Protein AF-A0A2N1DQA1-F1 (afdb_monomer_lite)

Structure (mmCIF, N/CA/C/O backbone):
data_AF-A0A2N1DQA1-F1
#
_entry.id   AF-A0A2N1DQA1-F1
#
loop_
_atom_site.group_PDB
_atom_site.id
_atom_site.type_symbol
_atom_site.label_atom_id
_atom_site.label_alt_id
_atom_site.label_comp_id
_atom_site.label_asym_id
_atom_site.label_entity_id
_atom_site.label_seq_id
_atom_site.pdbx_PDB_ins_code
_atom_site.Cartn_x
_atom_site.Cartn_y
_atom_site.Cartn_z
_atom_site.occupancy
_atom_site.B_iso_or_equiv
_atom_site.auth_seq_id
_atom_site.auth_comp_id
_atom_site.auth_asym_id
_atom_site.auth_atom_id
_atom_site.pdbx_PDB_model_num
ATOM 1 N N . MET A 1 1 ? 71.945 -21.946 -85.517 1.00 44.41 1 MET A N 1
ATOM 2 C CA . MET A 1 1 ? 72.118 -20.583 -84.979 1.00 44.41 1 MET A CA 1
ATOM 3 C C . MET A 1 1 ? 70.745 -20.125 -84.512 1.00 44.41 1 MET A C 1
ATOM 5 O O . MET A 1 1 ? 69.951 -19.644 -85.305 1.00 44.41 1 MET A O 1
ATOM 9 N N . SER A 1 2 ? 70.396 -20.483 -83.278 1.00 51.94 2 SER A N 1
ATOM 10 C CA . SER A 1 2 ? 69.221 -19.959 -82.575 1.00 51.94 2 SER A CA 1
ATOM 11 C C . SER A 1 2 ? 69.533 -18.552 -82.042 1.00 51.94 2 SER A C 1
ATOM 13 O O . SER A 1 2 ? 70.675 -18.115 -82.161 1.00 51.94 2 SER A O 1
ATOM 15 N N . LEU A 1 3 ? 68.529 -17.917 -81.423 1.00 42.94 3 LEU A N 1
ATOM 16 C CA . LEU A 1 3 ? 68.478 -16.599 -80.762 1.00 42.94 3 LEU A CA 1
ATOM 17 C C . LEU A 1 3 ? 67.797 -15.532 -81.642 1.00 42.94 3 LEU A C 1
ATOM 19 O O . LEU A 1 3 ? 68.265 -15.218 -82.724 1.00 42.94 3 LEU A O 1
ATOM 23 N N . GLN A 1 4 ? 66.694 -14.901 -81.253 1.00 49.88 4 GLN A N 1
ATOM 24 C CA . GLN A 1 4 ? 65.901 -14.996 -80.033 1.00 49.88 4 GLN A CA 1
ATOM 25 C C . GLN A 1 4 ? 64.549 -14.356 -80.373 1.00 49.88 4 GLN A C 1
ATOM 27 O O . GLN A 1 4 ? 64.492 -13.241 -80.887 1.00 49.88 4 GLN A O 1
ATOM 32 N N . ASN A 1 5 ? 63.468 -15.091 -80.131 1.00 50.41 5 ASN A N 1
ATOM 33 C CA . ASN A 1 5 ? 62.103 -14.645 -80.354 1.00 50.41 5 ASN A CA 1
ATOM 34 C C . ASN A 1 5 ? 61.757 -13.485 -79.406 1.00 50.41 5 ASN A C 1
ATOM 36 O O . ASN A 1 5 ? 61.955 -13.582 -78.196 1.00 50.41 5 ASN A O 1
ATOM 40 N N . ASN A 1 6 ? 61.227 -12.425 -80.012 1.00 60.94 6 ASN A N 1
ATOM 41 C CA . ASN A 1 6 ? 60.316 -11.426 -79.472 1.00 60.94 6 ASN A CA 1
ATOM 42 C C . ASN A 1 6 ? 59.634 -11.853 -78.162 1.00 60.94 6 ASN A C 1
ATOM 44 O O . ASN A 1 6 ? 58.734 -12.687 -78.180 1.00 60.94 6 ASN A O 1
ATOM 48 N N . GLN A 1 7 ? 60.035 -11.262 -77.041 1.00 55.62 7 GLN A N 1
ATOM 49 C CA . GLN A 1 7 ? 59.250 -11.258 -75.809 1.00 55.62 7 GLN A CA 1
ATOM 50 C C . GLN A 1 7 ? 59.342 -9.848 -75.243 1.00 55.62 7 GLN A C 1
ATOM 52 O O . GLN A 1 7 ? 60.262 -9.508 -74.507 1.00 55.62 7 GLN A O 1
ATOM 57 N N . ASN A 1 8 ? 58.420 -8.999 -75.691 1.00 51.56 8 ASN A N 1
ATOM 58 C CA . ASN A 1 8 ? 58.209 -7.669 -75.152 1.00 51.56 8 ASN A CA 1
ATOM 59 C C . ASN A 1 8 ? 57.760 -7.827 -73.682 1.00 51.56 8 ASN A C 1
ATOM 61 O O . ASN A 1 8 ? 56.632 -8.268 -73.449 1.00 51.56 8 ASN A O 1
ATOM 65 N N . PRO A 1 9 ? 58.604 -7.514 -72.681 1.00 55.91 9 PRO A N 1
ATOM 66 C CA . PRO A 1 9 ? 58.314 -7.812 -71.274 1.00 55.91 9 PRO A CA 1
ATOM 67 C C . PRO A 1 9 ? 57.176 -6.950 -70.698 1.00 55.91 9 PRO A C 1
ATOM 69 O O . PRO A 1 9 ? 56.775 -7.140 -69.555 1.00 55.91 9 PRO A O 1
ATOM 72 N N . LEU A 1 10 ? 56.641 -6.012 -71.488 1.00 54.44 10 LEU A N 1
ATOM 73 C CA . LEU A 1 10 ? 55.527 -5.135 -71.126 1.00 54.44 10 LEU A CA 1
ATOM 74 C C . LEU A 1 10 ? 54.159 -5.700 -71.542 1.00 54.44 10 LEU A C 1
ATOM 76 O O . LEU A 1 10 ? 53.143 -5.268 -71.007 1.00 54.44 10 LEU A O 1
ATOM 80 N N . ALA A 1 11 ? 54.112 -6.691 -72.443 1.00 53.59 11 ALA A N 1
ATOM 81 C CA . ALA A 1 11 ? 52.863 -7.337 -72.870 1.00 53.59 11 ALA A CA 1
ATOM 82 C C . ALA A 1 11 ? 52.256 -8.256 -71.791 1.00 53.59 11 ALA A C 1
ATOM 84 O O . ALA A 1 11 ? 51.101 -8.657 -71.892 1.00 53.59 11 ALA A O 1
ATOM 85 N N . GLN A 1 12 ? 53.025 -8.566 -70.745 1.00 55.22 12 GLN A N 1
ATOM 86 C CA . GLN A 1 12 ? 52.596 -9.380 -69.608 1.00 55.22 12 GLN A CA 1
ATOM 87 C C . GLN A 1 12 ? 52.148 -8.532 -68.406 1.00 55.22 12 GLN A C 1
ATOM 89 O O . GLN A 1 12 ? 51.856 -9.067 -67.341 1.00 55.22 12 GLN A O 1
ATOM 94 N N . LEU A 1 13 ? 52.075 -7.206 -68.571 1.00 53.19 13 LEU A N 1
ATOM 95 C CA . LEU A 1 13 ? 51.643 -6.267 -67.537 1.00 53.19 13 LEU A CA 1
ATOM 96 C C . LEU A 1 13 ? 50.139 -5.959 -67.621 1.00 53.19 13 LEU A C 1
ATOM 98 O O . LEU A 1 13 ? 49.714 -4.839 -67.357 1.00 53.19 13 LEU A O 1
ATOM 102 N N . ASN A 1 14 ? 49.336 -6.938 -68.032 1.00 56.00 14 ASN A N 1
ATOM 103 C CA . ASN A 1 1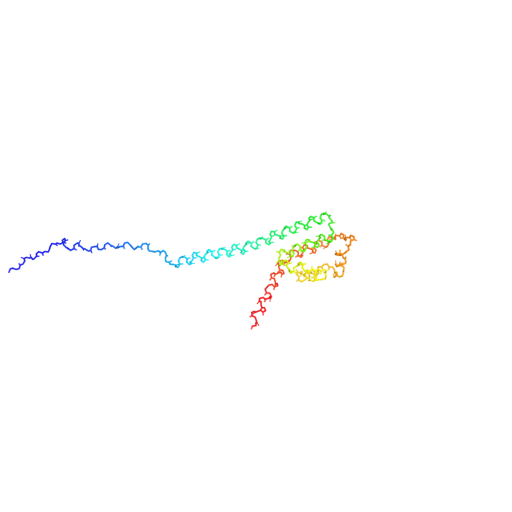4 ? 47.902 -6.760 -68.226 1.00 56.00 14 ASN A CA 1
ATOM 104 C C . ASN A 1 14 ? 47.063 -7.658 -67.319 1.00 56.00 14 ASN A C 1
ATOM 106 O O . ASN A 1 14 ? 46.047 -8.142 -67.778 1.00 56.00 14 ASN A O 1
ATOM 110 N N . ASP A 1 15 ? 47.489 -7.908 -66.077 1.00 54.41 15 ASP A N 1
ATOM 111 C CA . ASP A 1 15 ? 46.618 -8.516 -65.057 1.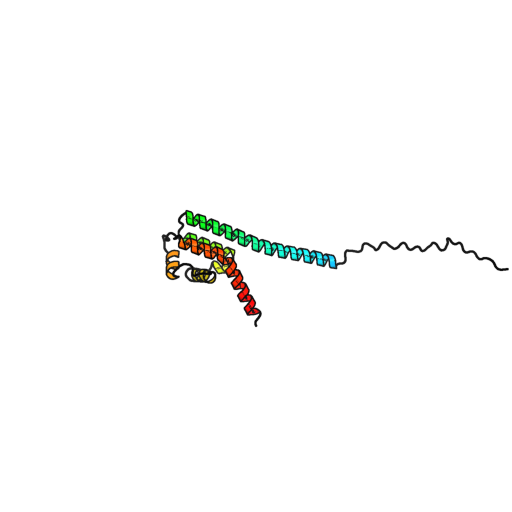00 54.41 15 ASP A CA 1
ATOM 112 C C . ASP A 1 15 ? 47.208 -8.368 -63.643 1.00 54.41 15 ASP A C 1
ATOM 114 O O . ASP A 1 15 ? 47.317 -9.317 -62.868 1.00 54.41 15 ASP A O 1
ATOM 118 N N . ILE A 1 16 ? 47.569 -7.144 -63.244 1.00 53.53 16 ILE A N 1
ATOM 119 C CA . ILE A 1 16 ? 47.472 -6.828 -61.814 1.00 53.53 16 ILE A CA 1
ATOM 120 C C . ILE A 1 16 ? 46.004 -6.489 -61.600 1.00 53.53 16 ILE A C 1
ATOM 122 O O . ILE A 1 16 ? 45.606 -5.326 -61.652 1.00 53.53 16 ILE A O 1
ATOM 126 N N . LEU A 1 17 ? 45.185 -7.529 -61.425 1.00 60.88 17 LEU A N 1
ATOM 127 C CA . LEU A 1 17 ? 43.862 -7.394 -60.838 1.00 60.88 17 LEU A CA 1
ATOM 128 C C . LEU A 1 17 ? 44.081 -6.694 -59.496 1.00 60.88 17 LEU A C 1
ATOM 130 O O . LEU A 1 17 ? 44.506 -7.317 -58.521 1.00 60.88 17 LEU A O 1
ATOM 134 N N . ALA A 1 18 ? 43.877 -5.375 -59.465 1.00 62.78 18 ALA A N 1
ATOM 135 C CA . ALA A 1 18 ? 43.787 -4.642 -58.217 1.00 62.78 18 ALA A CA 1
ATOM 136 C C . ALA A 1 18 ? 42.811 -5.438 -57.348 1.00 62.78 18 ALA A C 1
ATOM 138 O O . ALA A 1 18 ? 41.746 -5.797 -57.864 1.00 62.78 18 ALA A O 1
ATOM 139 N N . PRO A 1 19 ? 43.153 -5.785 -56.091 1.00 61.28 19 PRO A N 1
ATOM 140 C CA . PRO A 1 19 ? 42.193 -6.454 -55.240 1.00 61.28 19 PRO A CA 1
ATOM 141 C C . PRO A 1 19 ? 41.002 -5.512 -55.200 1.00 61.28 19 PRO A C 1
ATOM 143 O O . PRO A 1 19 ? 41.117 -4.394 -54.692 1.00 61.28 19 PRO A O 1
ATOM 146 N N . SER A 1 20 ? 39.900 -5.910 -55.842 1.00 62.16 20 SER A N 1
ATOM 147 C CA . SER A 1 20 ? 38.639 -5.200 -55.745 1.00 62.16 20 SER A CA 1
ATOM 148 C C . SER A 1 20 ? 38.465 -4.980 -54.257 1.00 62.16 20 SER A C 1
ATOM 150 O O . SER A 1 20 ? 38.423 -5.978 -53.526 1.00 62.16 20 SER A O 1
ATOM 152 N N . LEU A 1 21 ? 38.513 -3.710 -53.816 1.00 64.19 21 LEU A N 1
ATOM 153 C CA . LEU A 1 21 ? 38.366 -3.360 -52.407 1.00 64.19 21 LEU A CA 1
ATOM 154 C C . LEU A 1 21 ? 37.246 -4.250 -51.891 1.00 64.19 21 LEU A C 1
ATOM 156 O O . LEU A 1 21 ? 36.221 -4.277 -52.584 1.00 64.19 21 LEU A O 1
ATOM 160 N N . PRO A 1 22 ? 37.438 -5.027 -50.803 1.00 60.00 22 PRO A N 1
ATOM 161 C CA . PRO A 1 22 ? 36.374 -5.871 -50.293 1.00 60.00 22 PRO A CA 1
ATOM 162 C C . PRO A 1 22 ? 35.181 -4.948 -50.165 1.00 60.00 22 PRO A C 1
ATOM 164 O O . PRO A 1 22 ? 35.219 -3.989 -49.388 1.00 60.00 22 PRO A O 1
ATOM 167 N N . SER A 1 23 ? 34.224 -5.147 -51.079 1.00 61.78 23 SER A N 1
ATOM 168 C CA . SER A 1 23 ? 33.085 -4.264 -51.228 1.00 61.78 23 SER A CA 1
ATOM 169 C C . SER A 1 23 ? 32.540 -4.169 -49.823 1.00 61.78 23 SER A C 1
ATOM 171 O O . SER A 1 23 ? 32.413 -5.210 -49.172 1.00 61.78 23 SER A O 1
ATOM 173 N N . PHE A 1 24 ? 32.400 -2.946 -49.312 1.00 61.62 24 PHE A N 1
ATOM 174 C CA . PHE A 1 24 ? 31.964 -2.642 -47.952 1.00 61.62 24 PHE A CA 1
ATOM 175 C C . PHE A 1 24 ? 30.494 -3.093 -47.851 1.00 61.62 24 PHE A C 1
ATOM 177 O O . PHE A 1 24 ? 29.557 -2.301 -47.862 1.00 61.62 24 PHE A O 1
ATOM 184 N N . TRP A 1 25 ? 30.300 -4.405 -47.934 1.00 61.34 25 TRP A N 1
ATOM 185 C CA . TRP A 1 25 ? 29.050 -5.117 -48.079 1.00 61.34 25 TRP A CA 1
ATOM 186 C C . TRP A 1 25 ? 28.453 -5.206 -46.680 1.00 61.34 25 TRP A C 1
ATOM 188 O O . TRP A 1 25 ? 29.182 -5.212 -45.682 1.00 61.34 25 TRP A O 1
ATOM 198 N N . PRO A 1 26 ? 27.119 -5.157 -46.612 1.00 61.16 26 PRO A N 1
ATOM 199 C CA . PRO A 1 26 ? 26.377 -4.551 -45.540 1.00 61.16 26 PRO A CA 1
ATOM 200 C C . PRO A 1 26 ? 26.720 -5.248 -44.230 1.00 61.16 26 PRO A C 1
ATOM 202 O O . PRO A 1 26 ? 26.957 -6.462 -44.237 1.00 61.16 26 PRO A O 1
ATOM 205 N N . PRO A 1 27 ? 26.729 -4.505 -43.109 1.00 63.69 27 PRO A N 1
ATOM 206 C CA . PRO A 1 27 ? 26.936 -5.094 -41.796 1.00 63.69 27 PRO A CA 1
ATOM 207 C C . PRO A 1 27 ? 26.051 -6.331 -41.707 1.00 63.69 27 PRO A C 1
ATOM 209 O O . PRO A 1 27 ? 24.831 -6.226 -41.864 1.00 63.69 27 PRO A O 1
ATOM 212 N N . ALA A 1 28 ? 26.697 -7.497 -41.582 1.00 67.62 28 ALA A N 1
ATOM 213 C CA . ALA A 1 28 ? 26.050 -8.798 -41.635 1.00 67.62 28 ALA A CA 1
ATOM 214 C C . ALA A 1 28 ? 24.733 -8.752 -40.840 1.00 67.62 28 ALA A C 1
ATOM 216 O O . ALA A 1 28 ? 24.712 -8.154 -39.759 1.00 67.62 28 ALA A O 1
ATOM 217 N N . PRO A 1 29 ? 23.633 -9.358 -41.322 1.00 70.81 29 PRO A N 1
ATOM 218 C CA . PRO A 1 29 ? 22.300 -9.221 -40.721 1.00 70.81 29 PRO A CA 1
ATOM 219 C C . PRO A 1 29 ? 22.270 -9.499 -39.206 1.00 70.81 29 PRO A C 1
ATOM 221 O O . PRO A 1 29 ? 21.434 -8.951 -38.490 1.00 70.81 29 PRO A O 1
ATOM 224 N N . ILE A 1 30 ? 23.239 -10.265 -38.696 1.00 75.06 30 ILE A N 1
ATOM 225 C CA . ILE A 1 30 ? 23.484 -10.515 -37.273 1.00 75.06 30 ILE A CA 1
ATOM 226 C C . ILE A 1 30 ? 23.629 -9.235 -36.425 1.00 75.06 30 ILE A C 1
ATOM 228 O O . ILE A 1 30 ? 23.166 -9.214 -35.288 1.00 75.06 30 ILE A O 1
ATOM 232 N N . TYR A 1 31 ? 24.212 -8.152 -36.956 1.00 82.50 31 TYR A N 1
ATOM 233 C CA . TYR A 1 31 ? 24.373 -6.890 -36.222 1.00 82.50 31 TYR A CA 1
ATOM 234 C C . TYR A 1 31 ? 23.039 -6.175 -36.025 1.00 82.50 31 TYR A C 1
ATOM 236 O O . TYR A 1 31 ? 22.817 -5.577 -34.977 1.00 82.50 31 TYR A O 1
ATOM 244 N N . TRP A 1 32 ? 22.122 -6.284 -36.987 1.00 82.75 32 TRP A N 1
ATOM 245 C CA . TRP A 1 32 ? 20.766 -5.755 -36.850 1.00 82.75 32 TRP A CA 1
ATOM 246 C C . TRP A 1 32 ? 19.958 -6.548 -35.825 1.00 82.75 32 TRP A C 1
ATOM 248 O O . TRP A 1 32 ? 19.246 -5.948 -35.021 1.00 82.75 32 TRP A O 1
ATOM 258 N N . PHE A 1 33 ? 20.117 -7.875 -35.784 1.00 85.19 33 PHE A N 1
ATOM 259 C CA . PHE A 1 33 ? 19.538 -8.700 -34.719 1.00 85.19 33 PHE A CA 1
ATOM 260 C C . PHE A 1 33 ? 20.122 -8.353 -33.350 1.00 85.19 33 PHE A C 1
ATOM 262 O O . PHE A 1 33 ? 19.365 -8.209 -32.393 1.00 85.19 33 PHE A O 1
ATOM 269 N N . LEU A 1 34 ? 21.439 -8.156 -33.255 1.00 87.00 34 LEU A N 1
ATOM 270 C CA . LEU A 1 34 ? 22.104 -7.770 -32.013 1.00 87.00 34 LEU A CA 1
ATOM 271 C C . LEU A 1 34 ? 21.652 -6.381 -31.538 1.00 87.00 34 LEU A C 1
ATOM 273 O O . LEU A 1 34 ? 21.351 -6.200 -30.359 1.00 87.00 34 LEU A O 1
ATOM 277 N N . LEU A 1 35 ? 21.535 -5.418 -32.455 1.00 87.19 35 LEU A N 1
ATOM 278 C CA . LEU A 1 35 ? 21.047 -4.071 -32.162 1.00 87.19 35 LEU A CA 1
ATOM 279 C C . LEU A 1 35 ? 19.569 -4.088 -31.747 1.00 87.19 35 LEU A C 1
ATOM 281 O O . LEU A 1 35 ? 19.203 -3.459 -30.757 1.00 87.19 35 LEU A O 1
ATOM 285 N N . SER A 1 36 ? 18.730 -4.851 -32.451 1.00 87.81 36 SER A N 1
ATOM 286 C CA . SER A 1 36 ? 17.319 -5.049 -32.102 1.00 87.81 36 SER A CA 1
ATOM 287 C C . SER A 1 36 ? 17.171 -5.689 -30.719 1.00 87.81 36 SER A C 1
ATOM 289 O O . SER A 1 36 ? 16.450 -5.167 -29.867 1.00 87.81 36 SER A O 1
ATOM 291 N N . ALA A 1 37 ? 17.927 -6.754 -30.439 1.00 89.44 37 ALA A N 1
ATOM 292 C CA . ALA A 1 37 ? 17.948 -7.409 -29.135 1.00 89.44 37 ALA A CA 1
ATOM 293 C C . ALA A 1 37 ? 18.395 -6.451 -28.021 1.00 89.44 37 ALA A C 1
ATOM 295 O O . ALA A 1 37 ? 17.771 -6.418 -26.959 1.00 89.44 37 ALA A O 1
ATOM 296 N N . LEU A 1 38 ? 19.415 -5.622 -28.269 1.00 91.62 38 LEU A N 1
ATOM 297 C CA . LEU A 1 38 ? 19.878 -4.610 -27.320 1.00 91.62 38 LEU A CA 1
ATOM 298 C C . LEU A 1 38 ? 18.792 -3.565 -27.028 1.00 91.62 38 LEU A C 1
ATOM 300 O O . LEU A 1 38 ? 18.560 -3.228 -25.867 1.00 91.62 38 LEU A O 1
ATOM 304 N N . ILE A 1 39 ? 18.096 -3.082 -28.059 1.00 90.75 39 ILE A N 1
ATOM 305 C CA . ILE A 1 39 ? 16.994 -2.121 -27.914 1.00 90.75 39 ILE A CA 1
ATOM 306 C C . ILE A 1 39 ? 15.848 -2.742 -27.112 1.00 90.75 39 ILE A C 1
ATOM 308 O O . ILE A 1 39 ? 15.356 -2.127 -26.167 1.00 90.75 39 ILE A O 1
ATOM 312 N N . ILE A 1 40 ? 15.449 -3.973 -27.434 1.00 89.06 40 ILE A N 1
ATOM 313 C CA . ILE A 1 40 ? 14.392 -4.703 -26.720 1.00 89.06 40 ILE A CA 1
ATOM 314 C C . ILE A 1 40 ? 14.779 -4.908 -25.253 1.00 89.06 40 ILE A C 1
ATOM 316 O O . ILE A 1 40 ? 13.972 -4.648 -24.356 1.00 89.06 40 ILE A O 1
ATOM 320 N N . PHE A 1 41 ? 16.023 -5.308 -24.994 1.00 89.94 41 PHE A N 1
ATOM 321 C CA . PHE A 1 41 ? 16.544 -5.474 -23.643 1.00 89.94 41 PHE A CA 1
ATOM 322 C C . PHE A 1 41 ? 16.538 -4.153 -22.870 1.00 89.94 41 PHE A C 1
ATOM 324 O O . PHE A 1 41 ? 16.083 -4.108 -21.727 1.00 89.94 41 PHE A O 1
ATOM 331 N N . LEU A 1 42 ? 16.961 -3.056 -23.499 1.00 89.56 42 LEU A N 1
ATOM 332 C CA . LEU A 1 42 ? 16.948 -1.732 -22.887 1.00 89.56 42 LEU A CA 1
ATOM 333 C C . LEU A 1 42 ? 15.517 -1.268 -22.582 1.00 89.56 42 LEU A C 1
ATOM 335 O O . LEU A 1 42 ? 15.255 -0.759 -21.493 1.00 89.56 42 LEU A O 1
ATOM 339 N N . LEU A 1 43 ? 14.570 -1.491 -23.496 1.00 86.94 43 LEU A N 1
ATOM 340 C CA . LEU A 1 43 ? 13.153 -1.177 -23.291 1.00 86.94 43 LEU A CA 1
ATOM 341 C C . LEU A 1 43 ? 12.558 -1.981 -22.128 1.00 86.94 43 LEU A C 1
ATOM 343 O O . LEU A 1 43 ? 11.876 -1.411 -21.268 1.00 86.94 43 LEU A O 1
ATOM 347 N N . LEU A 1 44 ? 12.851 -3.282 -22.060 1.00 84.19 44 LEU A N 1
ATOM 348 C CA . LEU A 1 44 ? 12.465 -4.150 -20.945 1.00 84.19 44 LEU A CA 1
ATOM 349 C C . LEU A 1 44 ? 13.065 -3.648 -19.631 1.00 84.19 44 LEU A C 1
ATOM 351 O O . LEU A 1 44 ? 12.335 -3.443 -18.657 1.00 84.19 44 LEU A O 1
ATOM 355 N N . PHE A 1 45 ? 14.368 -3.377 -19.616 1.00 84.38 45 PHE A N 1
ATOM 356 C CA . PHE A 1 45 ? 15.084 -2.895 -18.443 1.00 84.38 45 PHE A CA 1
ATOM 357 C C . PHE A 1 45 ? 14.514 -1.564 -17.943 1.00 84.38 45 PHE A C 1
ATOM 359 O O . PHE A 1 45 ? 14.176 -1.434 -16.767 1.00 84.38 45 PHE A O 1
ATOM 366 N N . VAL A 1 46 ? 14.302 -0.594 -18.836 1.00 80.69 46 VAL A N 1
ATOM 367 C CA . VAL A 1 46 ? 13.713 0.712 -18.509 1.00 80.69 46 VAL A CA 1
ATOM 368 C C . VAL A 1 46 ? 12.275 0.570 -18.011 1.00 80.69 46 VAL A C 1
ATOM 370 O O . VAL A 1 46 ? 11.892 1.248 -17.055 1.00 80.69 46 VAL A O 1
ATOM 373 N N . SER A 1 47 ? 11.469 -0.308 -18.611 1.00 73.06 47 SER A N 1
ATOM 374 C CA . SER A 1 47 ? 10.088 -0.570 -18.182 1.00 73.06 47 SER A CA 1
ATOM 375 C C . SER A 1 47 ? 10.038 -1.156 -16.771 1.00 73.06 47 SER A C 1
ATOM 377 O O . SER A 1 47 ? 9.299 -0.659 -15.910 1.00 73.06 47 SER A O 1
ATOM 379 N N . LEU A 1 48 ? 10.883 -2.152 -16.497 1.00 73.00 48 LEU A N 1
ATOM 380 C CA . LEU A 1 48 ? 11.031 -2.743 -15.171 1.00 73.00 48 LEU A CA 1
ATOM 381 C C . LEU A 1 48 ? 11.516 -1.693 -14.169 1.00 73.00 48 LEU A C 1
ATOM 383 O O . LEU A 1 48 ? 10.879 -1.486 -13.134 1.00 73.00 48 LEU A O 1
ATOM 387 N N . PHE A 1 49 ? 12.568 -0.946 -14.497 1.00 70.50 49 PHE A N 1
ATOM 388 C CA . PHE A 1 49 ? 13.142 0.068 -13.615 1.00 70.50 49 PHE A CA 1
ATOM 389 C C . PHE A 1 49 ? 12.157 1.205 -13.307 1.00 70.50 49 PHE A C 1
ATOM 391 O O . PHE A 1 49 ? 12.008 1.617 -12.152 1.00 70.50 49 PHE A O 1
ATOM 398 N N . LYS A 1 50 ? 11.397 1.668 -14.308 1.00 66.94 50 LYS A N 1
ATOM 399 C CA . LYS A 1 50 ? 10.300 2.631 -14.122 1.00 66.94 50 LYS A CA 1
ATOM 400 C C . LYS A 1 50 ? 9.213 2.072 -13.212 1.00 66.94 50 LYS A C 1
ATOM 402 O O . LYS A 1 50 ? 8.742 2.798 -12.335 1.00 66.94 50 LYS A O 1
ATOM 407 N N . LYS A 1 51 ? 8.822 0.805 -13.380 1.00 65.81 51 LYS A N 1
ATOM 408 C CA . LYS A 1 51 ? 7.855 0.140 -12.493 1.00 65.81 51 LYS A CA 1
ATOM 409 C C . LYS A 1 51 ? 8.367 0.091 -11.053 1.00 65.81 51 LYS A C 1
ATOM 411 O O . LYS A 1 51 ? 7.604 0.436 -10.151 1.00 65.81 51 LYS A O 1
ATOM 416 N N . TYR A 1 52 ? 9.638 -0.246 -10.831 1.00 65.31 52 TYR A N 1
ATOM 417 C CA . TYR A 1 52 ? 10.248 -0.264 -9.496 1.00 65.31 52 TYR A CA 1
ATOM 418 C C . TYR A 1 52 ? 10.329 1.133 -8.863 1.00 65.31 52 TYR A C 1
ATOM 420 O O . TYR A 1 52 ? 9.940 1.316 -7.707 1.00 65.31 52 TYR A O 1
ATOM 428 N N . LYS A 1 53 ? 10.779 2.148 -9.612 1.00 64.94 53 LYS A N 1
ATOM 429 C CA . LYS A 1 53 ? 10.919 3.521 -9.097 1.00 64.94 53 LYS A CA 1
ATOM 430 C C . LYS A 1 53 ? 9.562 4.161 -8.790 1.00 64.94 53 LYS A C 1
ATOM 432 O O . LYS A 1 53 ? 9.409 4.780 -7.738 1.00 64.94 53 LYS A O 1
ATOM 437 N N . LYS A 1 54 ? 8.559 3.968 -9.658 1.00 67.12 54 LYS A N 1
ATOM 438 C CA . LYS A 1 54 ? 7.199 4.495 -9.447 1.00 67.12 54 LYS A CA 1
ATOM 439 C C . LYS A 1 54 ? 6.565 3.961 -8.160 1.00 67.12 54 LYS A C 1
ATOM 441 O O . LYS A 1 54 ? 5.906 4.726 -7.467 1.00 67.12 54 LYS A O 1
ATOM 446 N N . GLN A 1 55 ? 6.791 2.693 -7.814 1.00 70.44 55 GLN A N 1
ATOM 447 C CA . GLN A 1 55 ? 6.264 2.100 -6.576 1.00 70.44 55 GLN A CA 1
ATOM 448 C C . GLN A 1 55 ? 6.850 2.768 -5.323 1.00 70.44 55 GLN A C 1
ATOM 450 O O . GLN A 1 55 ? 6.102 3.144 -4.424 1.00 70.44 55 GLN A O 1
ATOM 455 N N . LYS A 1 56 ? 8.167 3.018 -5.295 1.00 72.06 56 LYS A N 1
ATOM 456 C CA . LYS A 1 56 ? 8.818 3.701 -4.162 1.00 72.06 56 LYS A CA 1
ATOM 457 C C . LYS A 1 56 ? 8.353 5.149 -3.990 1.00 72.06 56 LYS A C 1
ATOM 459 O O . LYS A 1 56 ? 8.151 5.593 -2.866 1.00 72.06 56 LYS A O 1
ATOM 464 N N . VAL A 1 57 ? 8.176 5.889 -5.087 1.00 77.38 57 VAL A N 1
ATOM 465 C CA . VAL A 1 57 ? 7.687 7.282 -5.035 1.00 77.38 57 VAL A CA 1
ATOM 466 C C . VAL A 1 57 ? 6.258 7.334 -4.492 1.00 77.38 57 VAL A C 1
ATOM 468 O O . VAL A 1 57 ? 5.974 8.104 -3.581 1.00 77.38 57 VAL A O 1
ATOM 471 N N . LYS A 1 58 ? 5.388 6.452 -4.989 1.00 78.88 58 LYS A N 1
ATOM 472 C CA . LYS A 1 58 ? 4.001 6.309 -4.529 1.00 78.88 58 LYS A CA 1
ATOM 473 C C . LYS A 1 58 ? 3.905 5.984 -3.037 1.00 78.88 58 LYS A C 1
ATOM 475 O O . LYS A 1 58 ? 3.096 6.573 -2.331 1.00 78.88 58 LYS A O 1
ATOM 480 N N . GLN A 1 59 ? 4.763 5.088 -2.549 1.00 81.56 59 GLN A N 1
ATOM 481 C CA . GLN A 1 59 ? 4.835 4.759 -1.127 1.00 81.56 59 GLN A CA 1
ATOM 482 C C . GLN A 1 59 ? 5.245 5.969 -0.281 1.00 81.56 59 GLN A C 1
ATOM 484 O O . GLN A 1 59 ? 4.641 6.215 0.756 1.00 81.56 59 GLN A O 1
ATOM 489 N N . LYS A 1 60 ? 6.244 6.742 -0.727 1.00 82.62 60 LYS A N 1
ATOM 490 C CA . LYS A 1 60 ? 6.661 7.964 -0.026 1.00 82.62 60 LYS A CA 1
ATOM 491 C C . LYS A 1 60 ? 5.525 8.981 0.067 1.00 82.62 60 LYS A C 1
ATOM 493 O O . LYS A 1 60 ? 5.293 9.498 1.150 1.00 82.62 60 LYS A O 1
ATOM 498 N N . MET A 1 61 ? 4.796 9.205 -1.026 1.00 86.38 61 MET A N 1
ATOM 499 C CA . MET A 1 61 ? 3.636 10.106 -1.036 1.00 86.38 61 MET A CA 1
ATOM 500 C C . MET A 1 61 ? 2.551 9.649 -0.056 1.00 86.38 61 MET A C 1
ATOM 502 O O . MET A 1 61 ? 2.049 10.455 0.717 1.00 86.38 61 MET A O 1
ATOM 506 N N . ALA A 1 62 ? 2.242 8.350 -0.019 1.00 89.00 62 ALA A N 1
ATOM 507 C CA . ALA A 1 62 ? 1.274 7.810 0.934 1.00 89.00 62 ALA A CA 1
ATOM 508 C C . ALA A 1 62 ? 1.721 7.960 2.397 1.00 89.00 62 ALA A C 1
ATOM 510 O O . ALA A 1 62 ? 0.903 8.218 3.273 1.00 89.00 62 ALA A O 1
ATOM 511 N N . LEU A 1 63 ? 3.021 7.815 2.673 1.00 88.69 63 LEU A N 1
ATOM 512 C CA . LEU A 1 63 ? 3.570 8.038 4.011 1.00 88.69 63 LEU A CA 1
ATOM 513 C C . LEU A 1 63 ? 3.535 9.515 4.414 1.00 88.69 63 LEU A C 1
ATOM 515 O O . LEU A 1 63 ? 3.314 9.798 5.584 1.00 88.69 63 LEU A O 1
ATOM 519 N N . GLN A 1 64 ? 3.730 10.440 3.472 1.00 90.38 64 GLN A N 1
ATOM 520 C CA . GLN A 1 64 ? 3.562 11.872 3.733 1.00 90.38 64 GLN A CA 1
ATOM 521 C C . GLN A 1 64 ? 2.106 12.197 4.067 1.00 90.38 64 GLN A C 1
ATOM 523 O O . GLN A 1 64 ? 1.849 12.768 5.118 1.00 90.38 64 GLN A O 1
ATOM 528 N N . GLN A 1 65 ? 1.156 11.708 3.265 1.00 90.00 65 GLN A N 1
ATOM 529 C CA . GLN A 1 65 ? -0.273 11.866 3.551 1.00 90.00 65 GLN A CA 1
ATOM 530 C C . GLN A 1 65 ? -0.661 11.293 4.920 1.00 90.00 65 GLN A C 1
ATOM 532 O O . GLN A 1 65 ? -1.478 11.875 5.623 1.00 90.00 65 GLN A O 1
ATOM 537 N N . LEU A 1 66 ? -0.061 10.171 5.331 1.00 91.31 66 LEU A N 1
ATOM 538 C CA . LEU A 1 66 ? -0.288 9.608 6.662 1.00 91.31 66 LEU A CA 1
ATOM 539 C C . LEU A 1 66 ? 0.172 10.558 7.781 1.00 91.31 66 LEU A C 1
ATOM 541 O O . LEU A 1 66 ? -0.512 10.669 8.794 1.00 91.31 66 LEU A O 1
ATOM 545 N N . ILE A 1 67 ? 1.316 11.226 7.601 1.00 90.06 67 ILE A N 1
ATOM 546 C CA . ILE A 1 67 ? 1.839 12.211 8.559 1.00 90.06 67 ILE A CA 1
ATOM 547 C C . ILE A 1 67 ? 0.894 13.412 8.643 1.00 90.06 67 ILE A C 1
ATOM 549 O O . ILE A 1 67 ? 0.562 13.831 9.749 1.00 90.06 67 ILE A O 1
ATOM 553 N N . ASP A 1 68 ? 0.413 13.906 7.502 1.00 91.19 68 ASP A N 1
ATOM 554 C CA . ASP A 1 68 ? -0.527 15.031 7.452 1.00 91.19 68 ASP A CA 1
ATOM 555 C C . ASP A 1 68 ? -1.837 14.689 8.189 1.00 91.19 68 ASP A C 1
ATOM 557 O O . ASP A 1 68 ? -2.305 15.465 9.023 1.00 91.19 68 ASP A O 1
ATOM 561 N N . LEU A 1 69 ? -2.385 13.485 7.966 1.00 90.81 69 LEU A N 1
ATOM 562 C CA . LEU A 1 69 ? -3.582 12.998 8.667 1.00 90.81 69 LEU A CA 1
ATOM 563 C C . LEU A 1 69 ? -3.364 12.832 10.178 1.00 90.81 69 LEU A C 1
ATOM 565 O O . LEU A 1 69 ? -4.283 13.065 10.966 1.00 90.81 69 LEU A O 1
ATOM 569 N N . GLN A 1 70 ? -2.162 12.422 10.592 1.00 90.44 70 GLN A N 1
ATOM 570 C CA . GLN A 1 70 ? -1.810 12.312 12.006 1.00 90.44 70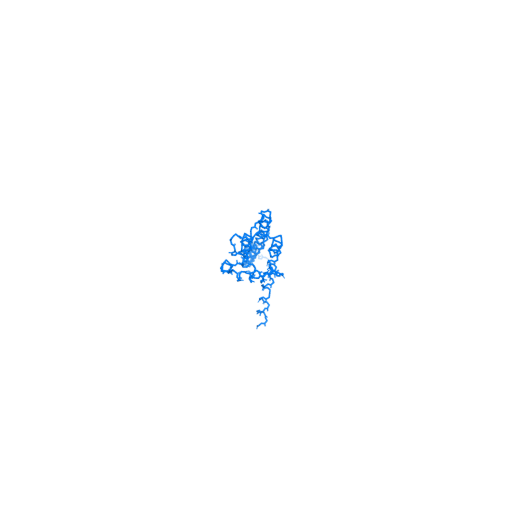 GLN A CA 1
ATOM 571 C C . GLN A 1 70 ? -1.746 13.695 12.668 1.00 90.44 70 GLN A C 1
ATOM 573 O O . GLN A 1 70 ? -2.223 13.860 13.789 1.00 90.44 70 GLN A O 1
ATOM 578 N N . GLN A 1 71 ? -1.192 14.696 11.980 1.00 89.25 71 GLN A N 1
ATOM 579 C CA . GLN A 1 71 ? -1.120 16.073 12.480 1.00 89.25 71 GLN A CA 1
ATOM 580 C C . GLN A 1 71 ? -2.502 16.725 12.586 1.00 89.25 71 GLN A C 1
ATOM 582 O O . GLN A 1 71 ? -2.760 17.468 13.531 1.00 89.25 71 GLN A O 1
ATOM 587 N N . SER A 1 72 ? -3.404 16.423 11.651 1.00 88.19 72 SER A N 1
ATOM 588 C CA . SER A 1 72 ? -4.762 16.969 11.639 1.00 88.19 72 SER A CA 1
ATOM 589 C C . SER A 1 72 ? -5.751 16.217 12.539 1.00 88.19 72 SER A C 1
ATOM 591 O O . SER A 1 72 ? -6.938 16.523 12.481 1.00 88.19 72 SER A O 1
ATOM 593 N N . ASN A 1 73 ? -5.307 15.221 13.323 1.00 85.56 73 ASN A N 1
ATOM 594 C CA . ASN A 1 73 ? -6.173 14.322 14.104 1.00 85.56 73 ASN A CA 1
ATOM 595 C C . ASN A 1 73 ? -7.339 13.756 13.274 1.00 85.56 73 ASN A C 1
ATOM 597 O O . ASN A 1 73 ? -8.499 13.820 13.672 1.00 85.56 73 ASN A O 1
ATOM 601 N N . ALA A 1 74 ? -7.031 13.240 12.083 1.00 87.75 74 ALA A N 1
ATOM 602 C CA . ALA A 1 74 ? -8.047 12.771 11.154 1.00 87.75 74 ALA A CA 1
ATOM 603 C C . ALA A 1 74 ? -8.860 11.576 11.688 1.00 87.75 74 ALA A C 1
ATOM 605 O O . ALA A 1 74 ? -8.366 10.716 12.428 1.00 87.75 74 ALA A O 1
ATOM 606 N N . ASP A 1 75 ? -10.102 11.479 11.221 1.00 90.81 75 ASP A N 1
ATOM 607 C CA . ASP A 1 75 ? -11.002 10.382 11.561 1.00 90.81 75 ASP A CA 1
ATOM 608 C C . ASP A 1 75 ? -10.597 9.054 10.913 1.00 90.81 75 ASP A C 1
ATOM 610 O O . ASP A 1 75 ? -9.911 8.991 9.885 1.00 90.81 75 ASP A O 1
ATOM 614 N N . PHE A 1 76 ? -11.115 7.962 11.478 1.00 89.06 76 PHE A N 1
ATOM 615 C CA . PHE A 1 76 ? -10.858 6.602 10.999 1.00 89.06 76 PHE A CA 1
ATOM 616 C C . PHE A 1 76 ? -11.249 6.367 9.533 1.00 89.06 76 PHE A C 1
ATOM 618 O O . PHE A 1 76 ? -10.607 5.581 8.832 1.00 89.06 76 PHE A O 1
ATOM 625 N N . ILE A 1 77 ? -12.265 7.079 9.038 1.00 89.38 77 ILE A N 1
ATOM 626 C CA . ILE A 1 77 ? -12.684 7.001 7.633 1.00 89.38 77 ILE A CA 1
ATOM 627 C C . ILE A 1 77 ? -11.579 7.518 6.704 1.00 89.38 77 ILE A C 1
ATOM 629 O O . ILE A 1 77 ? -11.271 6.854 5.714 1.00 89.38 77 ILE A O 1
ATOM 633 N N . LEU A 1 78 ? -10.949 8.653 7.025 1.00 90.38 78 LEU A N 1
ATOM 634 C CA . LEU A 1 78 ? -9.878 9.237 6.208 1.00 90.38 78 LEU A CA 1
ATOM 635 C C . LEU A 1 78 ? -8.638 8.339 6.193 1.00 90.38 78 LEU A C 1
ATOM 637 O O . LEU A 1 78 ? -8.055 8.096 5.133 1.00 90.38 78 LEU A O 1
ATOM 641 N N . LEU A 1 79 ? -8.284 7.764 7.346 1.00 91.50 79 LEU A N 1
ATOM 642 C CA . LEU A 1 79 ? -7.210 6.774 7.430 1.00 91.50 79 LEU A CA 1
ATOM 643 C C . LEU A 1 79 ? -7.505 5.549 6.547 1.00 91.50 79 LEU A C 1
ATOM 645 O O . LEU A 1 79 ? -6.635 5.079 5.810 1.00 91.50 79 LEU A O 1
ATOM 649 N N . ASN A 1 80 ? -8.742 5.044 6.572 1.00 91.62 80 ASN A N 1
ATOM 650 C CA . ASN A 1 80 ? -9.153 3.913 5.740 1.00 91.62 80 ASN A CA 1
ATOM 651 C C . ASN A 1 80 ? -9.124 4.259 4.241 1.00 91.62 80 ASN A C 1
ATOM 653 O O . ASN A 1 80 ? -8.629 3.467 3.436 1.00 91.62 80 ASN A O 1
ATOM 657 N N . GLN A 1 81 ? -9.583 5.454 3.863 1.00 90.56 81 GLN A N 1
ATOM 658 C CA . GLN A 1 81 ? -9.500 5.943 2.485 1.00 90.56 81 GLN A CA 1
ATOM 659 C C . GLN A 1 81 ? -8.052 5.983 1.989 1.00 90.56 81 GLN A C 1
ATOM 661 O O . GLN A 1 81 ? -7.784 5.533 0.872 1.00 90.56 81 GLN A O 1
ATOM 666 N N . LEU A 1 82 ? -7.111 6.430 2.828 1.00 91.94 82 LEU A N 1
ATOM 667 C CA . LEU A 1 82 ? -5.685 6.388 2.510 1.00 91.94 82 LEU A CA 1
ATOM 668 C C . LEU A 1 82 ? -5.200 4.945 2.299 1.00 91.94 82 LEU A C 1
ATOM 670 O O . LEU A 1 82 ? -4.557 4.662 1.288 1.00 91.94 82 LEU A O 1
ATOM 674 N N . LEU A 1 83 ? -5.543 4.011 3.193 1.00 92.00 83 LEU A N 1
ATOM 675 C CA . LEU A 1 83 ? -5.169 2.594 3.057 1.00 92.00 83 LEU A CA 1
ATOM 676 C C . LEU A 1 83 ? -5.722 1.964 1.770 1.00 92.00 83 LEU A C 1
ATOM 678 O O . LEU A 1 83 ? -4.990 1.267 1.059 1.00 92.00 83 LEU A O 1
ATOM 682 N N . LYS A 1 84 ? -6.983 2.246 1.421 1.00 91.25 84 LYS A N 1
ATOM 683 C CA . LYS A 1 84 ? -7.576 1.827 0.141 1.00 91.25 84 LYS A CA 1
ATOM 684 C C . LYS A 1 84 ? -6.858 2.449 -1.049 1.00 91.25 84 LYS A C 1
ATOM 686 O O . LYS A 1 84 ? -6.559 1.745 -2.015 1.00 91.25 84 LYS A O 1
ATOM 691 N N . GLY A 1 85 ? -6.542 3.740 -0.972 1.00 88.75 85 GLY A N 1
ATOM 692 C CA . GLY A 1 85 ? -5.747 4.442 -1.976 1.00 88.75 85 GLY A CA 1
ATOM 693 C C . GLY A 1 85 ? -4.400 3.760 -2.195 1.00 88.75 85 GLY A C 1
ATOM 694 O O . GLY A 1 85 ? -4.032 3.477 -3.332 1.00 88.75 85 GLY A O 1
ATOM 695 N N . VAL A 1 86 ? -3.708 3.394 -1.114 1.00 89.81 86 VAL A N 1
ATOM 696 C CA . VAL A 1 86 ? -2.450 2.643 -1.177 1.00 89.81 86 VAL A CA 1
ATOM 697 C C . VAL A 1 86 ? -2.651 1.277 -1.825 1.00 89.81 86 VAL A C 1
ATOM 699 O O . VAL A 1 86 ? -1.896 0.942 -2.734 1.00 89.81 86 VAL A O 1
ATOM 702 N N . ALA A 1 87 ? -3.669 0.505 -1.436 1.00 89.25 87 ALA A N 1
ATOM 703 C CA . ALA A 1 87 ? -3.958 -0.790 -2.058 1.00 89.25 87 ALA A CA 1
ATOM 704 C C . ALA A 1 87 ? -4.167 -0.667 -3.581 1.00 89.25 87 ALA A C 1
ATOM 706 O O . ALA A 1 87 ? -3.579 -1.428 -4.351 1.00 89.25 87 ALA A O 1
ATOM 707 N N . LEU A 1 88 ? -4.904 0.348 -4.038 1.00 88.38 88 LEU A N 1
ATOM 708 C CA . LEU A 1 88 ? -5.134 0.617 -5.465 1.00 88.38 88 LEU A CA 1
ATOM 709 C C . LEU A 1 88 ? -3.857 0.954 -6.255 1.00 88.38 88 LEU A C 1
ATOM 711 O O . LEU A 1 88 ? -3.843 0.854 -7.482 1.00 88.38 88 LEU A O 1
ATOM 715 N N . LEU A 1 89 ? -2.767 1.345 -5.588 1.00 84.81 89 LEU A N 1
ATOM 716 C CA . LEU A 1 89 ? -1.482 1.587 -6.251 1.00 84.81 89 LEU A CA 1
ATOM 717 C C . LEU A 1 89 ? -0.732 0.290 -6.583 1.00 84.81 89 LEU A C 1
ATOM 719 O O . LEU A 1 89 ? 0.139 0.325 -7.460 1.00 84.81 89 LEU A O 1
ATOM 723 N N . TYR A 1 90 ? -1.053 -0.811 -5.897 1.00 83.31 90 TYR A N 1
ATOM 724 C CA . TYR A 1 90 ? -0.382 -2.109 -6.022 1.00 83.31 90 TYR A CA 1
ATOM 725 C C . TYR A 1 90 ? -1.250 -3.200 -6.659 1.00 83.31 90 TYR A C 1
ATOM 727 O O . TYR A 1 90 ? -0.701 -4.113 -7.277 1.00 83.31 90 TYR A O 1
ATOM 735 N N . PHE A 1 91 ? -2.573 -3.103 -6.532 1.00 85.56 91 PHE A N 1
ATOM 736 C CA . PHE A 1 91 ? -3.538 -4.091 -7.015 1.00 85.56 91 PHE A CA 1
ATOM 737 C C . PHE A 1 91 ? -4.465 -3.492 -8.082 1.00 85.56 91 PHE A C 1
ATOM 739 O O . PHE A 1 91 ? -4.690 -2.278 -8.093 1.00 85.56 91 PHE A O 1
ATOM 746 N N . PRO A 1 92 ? -5.022 -4.314 -8.989 1.00 84.25 92 PRO A N 1
ATOM 747 C CA . PRO A 1 92 ? -5.988 -3.841 -9.972 1.00 84.25 92 PRO A CA 1
ATOM 748 C C . PRO A 1 92 ? -7.237 -3.277 -9.287 1.00 84.25 92 PRO A C 1
ATOM 750 O O . PRO A 1 92 ? -7.738 -3.824 -8.302 1.00 84.25 92 PRO A O 1
ATOM 753 N N . ARG A 1 93 ? -7.771 -2.184 -9.846 1.00 81.06 93 ARG A N 1
ATOM 754 C CA . ARG A 1 93 ? -8.927 -1.474 -9.280 1.00 81.06 93 ARG A CA 1
ATOM 755 C C . ARG A 1 93 ? -10.136 -2.384 -9.086 1.00 81.06 93 ARG A C 1
ATOM 757 O O . ARG A 1 93 ? -10.811 -2.254 -8.076 1.00 81.06 93 ARG A O 1
ATOM 764 N N . THR A 1 94 ? -10.382 -3.306 -10.012 1.00 80.88 94 THR A N 1
ATOM 765 C CA . THR A 1 94 ? -11.502 -4.257 -9.948 1.00 80.88 94 THR A CA 1
ATOM 766 C C . THR A 1 94 ? -11.451 -5.150 -8.713 1.00 80.88 94 THR A C 1
ATOM 768 O O . THR A 1 94 ? -12.495 -5.443 -8.149 1.00 80.88 94 THR A O 1
ATOM 771 N N . GLN A 1 95 ? -10.253 -5.531 -8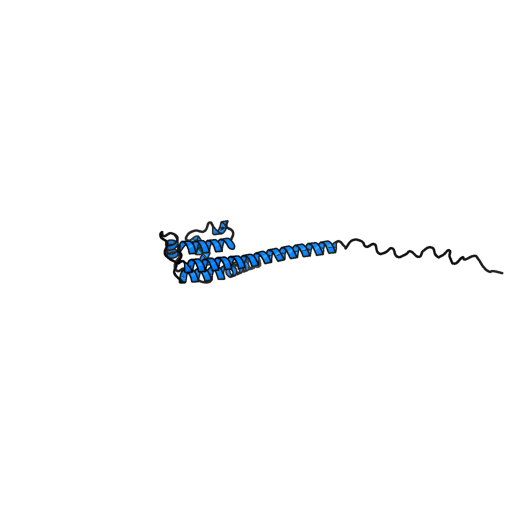.261 1.00 84.56 95 GLN A N 1
ATOM 772 C CA . GLN A 1 95 ? -10.072 -6.414 -7.111 1.00 84.56 95 GLN A CA 1
ATOM 773 C C . GLN A 1 95 ? -10.233 -5.681 -5.780 1.00 84.56 95 GLN A C 1
ATOM 775 O O . GLN A 1 95 ? -10.764 -6.252 -4.842 1.00 84.56 95 GLN A O 1
ATOM 780 N N . VAL A 1 96 ? -9.754 -4.437 -5.675 1.00 87.00 96 VAL A N 1
ATOM 781 C CA . VAL A 1 96 ? -9.798 -3.677 -4.412 1.00 87.00 96 VAL A CA 1
ATOM 782 C C . VAL A 1 96 ? -11.108 -2.913 -4.252 1.00 87.00 96 VAL A C 1
ATOM 784 O O . VAL A 1 96 ? -11.616 -2.787 -3.139 1.00 87.00 96 VAL A O 1
ATOM 787 N N . ALA A 1 97 ? -11.664 -2.380 -5.343 1.00 82.12 97 ALA A N 1
ATOM 788 C CA . ALA A 1 97 ? -12.860 -1.544 -5.282 1.00 82.12 97 ALA A CA 1
ATOM 789 C C . ALA A 1 97 ? -14.100 -2.317 -4.824 1.00 82.12 97 ALA A C 1
ATOM 791 O O . ALA A 1 97 ? -14.956 -1.703 -4.200 1.00 82.12 97 ALA A O 1
ATOM 792 N N . SER A 1 98 ? -14.169 -3.627 -5.086 1.00 87.44 98 SER A N 1
ATOM 793 C CA . SER A 1 98 ? -15.256 -4.497 -4.627 1.00 87.44 98 SER A CA 1
ATOM 794 C C . SER A 1 98 ? -15.148 -4.896 -3.152 1.00 87.44 98 SER A C 1
ATOM 796 O O . SER A 1 98 ? -16.094 -5.457 -2.609 1.00 87.44 98 SER A O 1
ATOM 798 N N . LEU A 1 99 ? -14.005 -4.658 -2.494 1.00 89.50 99 LEU A N 1
ATOM 799 C CA . LEU A 1 99 ? -13.794 -5.065 -1.104 1.00 89.50 99 LEU A CA 1
ATOM 800 C C . LEU A 1 99 ? -14.410 -4.042 -0.151 1.00 89.50 99 LEU A C 1
ATOM 802 O O . LEU A 1 99 ? -13.997 -2.876 -0.101 1.00 89.50 99 LEU A O 1
ATOM 806 N N . HIS A 1 100 ? -15.354 -4.496 0.667 1.00 88.00 100 HIS A N 1
ATOM 807 C CA . HIS A 1 100 ? -16.042 -3.676 1.665 1.00 88.00 100 HIS A CA 1
ATOM 808 C C . HIS A 1 100 ? -16.161 -4.416 3.001 1.00 88.00 100 HIS A C 1
ATOM 810 O O . HIS A 1 100 ? -16.069 -5.642 3.044 1.00 88.00 100 HIS A O 1
ATOM 816 N N . GLY A 1 101 ? -16.335 -3.660 4.090 1.00 87.62 101 GLY A N 1
ATOM 817 C CA . GLY A 1 101 ? -16.545 -4.189 5.439 1.00 87.62 101 GLY A CA 1
ATOM 818 C C . GLY A 1 101 ? -15.548 -5.281 5.829 1.00 87.62 101 GLY A C 1
ATOM 819 O O . GLY A 1 101 ? -14.345 -5.036 5.919 1.00 87.62 101 GLY A O 1
ATOM 820 N N . GLU A 1 102 ? -16.066 -6.492 6.031 1.00 90.12 102 GLU A N 1
ATOM 821 C CA . GLU A 1 102 ? -15.291 -7.677 6.403 1.00 90.12 102 GLU A CA 1
ATOM 822 C C . GLU A 1 102 ? -14.239 -8.076 5.375 1.00 90.12 102 GLU A C 1
ATOM 824 O O . GLU A 1 102 ? -13.090 -8.304 5.741 1.00 90.12 102 GLU A O 1
ATOM 829 N N . GLN A 1 103 ? -14.603 -8.103 4.093 1.00 90.38 103 GLN A N 1
ATOM 830 C CA . GLN A 1 103 ? -13.693 -8.515 3.023 1.00 90.38 103 GLN A CA 1
ATOM 831 C C . GLN A 1 103 ? -12.499 -7.564 2.915 1.00 90.38 103 GLN A C 1
ATOM 833 O O . GLN A 1 103 ? -11.382 -7.974 2.606 1.00 90.38 103 GLN A O 1
ATOM 838 N N . TRP A 1 104 ? -12.729 -6.278 3.195 1.00 93.00 104 TRP A N 1
ATOM 839 C CA . TRP A 1 104 ? -11.661 -5.289 3.254 1.00 93.00 104 TRP A CA 1
ATOM 840 C C . TRP A 1 104 ? -10.733 -5.510 4.454 1.00 93.00 104 TRP A C 1
ATOM 842 O O . TRP A 1 104 ? -9.515 -5.435 4.303 1.00 93.00 104 TRP A O 1
ATOM 852 N N . PHE A 1 105 ? -11.285 -5.825 5.627 1.00 92.19 105 PHE A N 1
ATOM 853 C CA . PHE A 1 105 ? -10.486 -6.157 6.808 1.00 92.19 105 PHE A CA 1
ATOM 854 C C . PHE A 1 105 ? -9.627 -7.411 6.583 1.00 92.19 105 PHE A C 1
ATOM 856 O O . PHE A 1 105 ? -8.425 -7.397 6.851 1.00 92.19 105 PHE A O 1
ATOM 863 N N . ASP A 1 106 ? -10.217 -8.466 6.020 1.00 91.31 106 ASP A N 1
ATOM 864 C CA . ASP A 1 106 ? -9.511 -9.718 5.723 1.00 91.31 106 ASP A CA 1
ATOM 865 C C . ASP A 1 106 ? -8.392 -9.495 4.698 1.00 91.31 106 ASP A C 1
ATOM 867 O O . ASP A 1 106 ? -7.280 -10.010 4.844 1.00 91.31 106 ASP A O 1
ATOM 871 N N . PHE A 1 107 ? -8.643 -8.648 3.696 1.00 91.75 107 PHE A N 1
ATOM 872 C CA . PHE A 1 107 ? -7.619 -8.227 2.748 1.00 91.75 107 PHE A CA 1
ATOM 873 C C . PHE A 1 107 ? -6.453 -7.516 3.441 1.00 91.75 107 PHE A C 1
ATOM 875 O O . PHE A 1 107 ? -5.298 -7.875 3.201 1.00 91.75 107 PHE A O 1
ATOM 882 N N . LEU A 1 108 ? -6.723 -6.546 4.320 1.00 91.75 108 LEU A N 1
ATOM 883 C CA . LEU A 1 108 ? -5.669 -5.851 5.065 1.00 91.75 108 LEU A CA 1
ATOM 884 C C . LEU A 1 108 ? -4.806 -6.842 5.851 1.00 91.75 108 LEU A C 1
ATOM 886 O O . LEU A 1 108 ? -3.578 -6.775 5.751 1.00 91.75 108 LEU A O 1
ATOM 890 N N . GLN A 1 109 ? -5.439 -7.799 6.537 1.00 91.50 109 GLN A N 1
ATOM 891 C CA . GLN A 1 109 ? -4.747 -8.834 7.306 1.00 91.50 109 GLN A CA 1
ATOM 892 C C . GLN A 1 109 ? -3.906 -9.772 6.446 1.00 91.50 109 GLN A C 1
ATOM 894 O O . GLN A 1 109 ? -2.783 -10.099 6.826 1.00 91.50 109 GLN A O 1
ATOM 899 N N . SER A 1 110 ? -4.389 -10.155 5.263 1.00 89.19 110 SER A N 1
ATOM 900 C CA . SER A 1 110 ? -3.649 -11.049 4.360 1.00 89.19 110 SER A CA 1
ATOM 901 C C . SER A 1 110 ? -2.308 -10.469 3.887 1.00 89.19 110 SER A C 1
ATOM 903 O O . SER A 1 110 ? -1.365 -11.215 3.621 1.00 89.19 110 SER A O 1
ATOM 905 N N . TYR A 1 111 ? -2.197 -9.137 3.833 1.00 88.06 111 TYR A N 1
ATOM 906 C CA . TYR A 1 111 ? -0.974 -8.421 3.458 1.00 88.06 111 TYR A CA 1
ATOM 907 C C . TYR A 1 111 ? -0.290 -7.731 4.644 1.00 88.06 111 TYR A C 1
ATOM 909 O O . TYR A 1 111 ? 0.613 -6.910 4.450 1.00 88.06 111 TYR A O 1
ATOM 917 N N . ALA A 1 112 ? -0.686 -8.062 5.872 1.00 87.69 112 ALA A N 1
ATOM 918 C CA . ALA A 1 112 ? -0.051 -7.573 7.082 1.00 87.69 112 ALA A CA 1
ATOM 919 C C . ALA A 1 112 ? 1.007 -8.559 7.591 1.00 87.69 112 ALA A C 1
ATOM 921 O O . ALA A 1 112 ? 0.886 -9.772 7.454 1.00 87.69 112 ALA A O 1
ATOM 922 N N . LYS A 1 113 ? 2.085 -8.039 8.190 1.00 82.75 113 LYS A N 1
ATOM 923 C CA . LYS A 1 113 ? 3.060 -8.886 8.903 1.00 82.75 113 LYS A CA 1
ATOM 924 C C . LYS A 1 113 ? 2.557 -9.253 10.302 1.00 82.75 113 LYS A C 1
ATOM 926 O O . LYS A 1 113 ? 2.866 -10.323 10.810 1.00 82.75 113 LYS A O 1
ATOM 931 N N . THR A 1 114 ? 1.843 -8.326 10.920 1.00 83.31 114 THR A N 1
ATOM 932 C CA . THR A 1 114 ? 1.283 -8.400 12.266 1.00 83.31 114 THR A CA 1
ATOM 933 C C . THR A 1 114 ? -0.206 -8.101 12.173 1.00 83.31 114 THR A C 1
ATOM 935 O O . THR A 1 114 ? -0.607 -7.383 11.257 1.00 83.31 114 THR A O 1
ATOM 938 N N . PRO A 1 115 ? -1.033 -8.630 13.087 1.00 84.44 115 PRO A N 1
ATOM 939 C CA . PRO A 1 115 ? -2.454 -8.329 13.078 1.00 84.44 115 PRO A CA 1
ATOM 940 C C . PRO A 1 115 ? -2.685 -6.816 13.230 1.00 84.44 115 PRO A C 1
ATOM 942 O O . PRO A 1 115 ? -2.222 -6.190 14.187 1.00 84.44 115 PRO A O 1
ATOM 945 N N . LEU A 1 116 ? -3.364 -6.237 12.243 1.00 84.50 116 LEU A N 1
ATOM 946 C CA . LEU A 1 116 ? -3.738 -4.831 12.155 1.00 84.50 116 LEU A CA 1
ATOM 947 C C . LEU A 1 116 ? -5.128 -4.614 12.709 1.00 84.50 116 LEU A C 1
ATOM 949 O O . LEU A 1 116 ? -6.069 -5.265 12.257 1.00 84.50 116 LEU A O 1
ATOM 953 N N . PHE A 1 117 ? -5.242 -3.609 13.580 1.00 82.81 117 PHE A N 1
ATOM 954 C CA . PHE A 1 117 ? -6.465 -3.259 14.292 1.00 82.81 117 PHE A CA 1
ATOM 955 C C . PHE A 1 117 ? -6.991 -4.437 15.137 1.00 82.81 117 PHE A C 1
ATOM 957 O O . PHE A 1 117 ? -6.793 -5.601 14.814 1.00 82.81 117 PHE A O 1
ATOM 964 N N . ASP A 1 118 ? -7.599 -4.160 16.290 1.00 84.06 118 ASP A N 1
ATOM 965 C CA . ASP A 1 118 ? -7.845 -5.232 17.265 1.00 84.06 118 ASP A CA 1
ATOM 966 C C . ASP A 1 118 ? -8.832 -6.297 16.744 1.00 84.06 118 ASP A C 1
ATOM 968 O O . ASP A 1 118 ? -8.447 -7.422 16.436 1.00 84.06 118 ASP A O 1
ATOM 972 N N . ASN A 1 119 ? -10.117 -5.955 16.625 1.00 88.31 119 ASN A N 1
ATOM 973 C CA . ASN A 1 119 ? -11.170 -6.903 16.256 1.00 88.31 119 ASN A CA 1
ATOM 974 C C . ASN A 1 119 ? -11.864 -6.482 14.952 1.00 88.31 119 ASN A C 1
ATOM 976 O O . ASN A 1 119 ? -12.182 -5.304 14.774 1.00 88.31 119 ASN A O 1
ATOM 980 N N . LYS A 1 120 ? -12.170 -7.454 14.079 1.00 89.25 120 LYS A N 1
ATOM 981 C CA . LYS A 1 120 ? -12.937 -7.267 12.834 1.00 89.25 120 LYS A CA 1
ATOM 982 C C . LYS A 1 120 ? -14.237 -6.485 13.061 1.00 89.25 120 LYS A C 1
ATOM 984 O O . LYS A 1 120 ? -14.501 -5.512 12.358 1.00 89.25 120 LYS A O 1
ATOM 989 N N . GLN A 1 121 ? -15.027 -6.856 14.068 1.00 87.62 121 GLN A N 1
ATOM 990 C CA . GLN A 1 121 ? -16.291 -6.180 14.382 1.00 87.62 121 GLN A CA 1
ATOM 991 C C . GLN A 1 121 ? -16.063 -4.741 14.849 1.00 87.62 121 GLN A C 1
ATOM 993 O O . GLN A 1 121 ? -16.768 -3.829 14.423 1.00 87.62 121 GLN A O 1
ATOM 998 N N . HIS A 1 122 ? -15.044 -4.524 15.686 1.00 88.00 122 HIS A N 1
ATOM 999 C CA . HIS A 1 122 ? -14.675 -3.188 16.148 1.00 88.00 122 HIS A CA 1
ATOM 1000 C C . HIS A 1 122 ? -14.239 -2.299 14.976 1.00 88.00 122 HIS A C 1
ATOM 1002 O O . HIS A 1 122 ? -14.699 -1.167 14.856 1.00 88.00 122 HIS A O 1
ATOM 1008 N N . PHE A 1 123 ? -13.426 -2.831 14.063 1.00 89.69 123 PHE A N 1
ATOM 1009 C CA . PHE A 1 123 ? -13.001 -2.142 12.847 1.00 89.69 123 PHE A CA 1
ATOM 1010 C C . PHE A 1 123 ? -14.190 -1.727 11.970 1.00 89.69 123 PHE A C 1
ATOM 1012 O O . PHE A 1 123 ? -14.291 -0.570 11.565 1.00 89.69 123 PHE A O 1
ATOM 1019 N N . ILE A 1 124 ? -15.114 -2.652 11.708 1.00 89.88 124 ILE A N 1
ATOM 1020 C CA . ILE A 1 124 ? -16.300 -2.406 10.874 1.00 89.88 124 ILE A CA 1
ATOM 1021 C C . ILE A 1 124 ? -17.209 -1.374 11.524 1.00 89.88 124 ILE A C 1
ATOM 1023 O O . ILE A 1 124 ? -17.655 -0.442 10.856 1.00 89.88 124 ILE A O 1
ATOM 1027 N N . LYS A 1 125 ? -17.426 -1.492 12.838 1.00 89.06 125 LYS A N 1
ATOM 1028 C CA . LYS A 1 125 ? -18.197 -0.513 13.601 1.00 89.06 125 LYS A CA 1
ATOM 1029 C C . LYS A 1 125 ? -17.577 0.877 13.474 1.00 89.06 125 LYS A C 1
ATOM 1031 O O . LYS A 1 125 ? -18.293 1.813 13.155 1.00 89.06 125 LYS A O 1
ATOM 1036 N N . ARG A 1 126 ? -16.255 1.014 13.633 1.00 89.38 126 ARG A N 1
ATOM 1037 C CA . ARG A 1 126 ? -15.549 2.299 13.454 1.00 89.38 126 ARG A CA 1
ATOM 1038 C C . ARG A 1 126 ? -15.643 2.844 12.026 1.00 89.38 126 ARG A C 1
ATOM 1040 O O . ARG A 1 126 ? -15.659 4.057 11.858 1.00 89.38 126 ARG A O 1
ATOM 1047 N N . LEU A 1 127 ? -15.694 1.974 11.016 1.00 87.69 127 LEU A N 1
ATOM 1048 C CA . LEU A 1 127 ? -15.750 2.370 9.607 1.00 87.69 127 LEU A CA 1
ATOM 1049 C C . LEU A 1 127 ? -17.122 2.911 9.182 1.00 87.69 127 LEU A C 1
ATOM 1051 O O . LEU A 1 127 ? -17.180 3.818 8.357 1.00 87.69 127 LEU A O 1
ATOM 1055 N N . TYR A 1 128 ? -18.205 2.347 9.719 1.00 87.19 128 TYR A N 1
ATOM 1056 C CA . TYR A 1 128 ? -19.579 2.707 9.345 1.00 87.19 128 TYR A CA 1
ATOM 1057 C C . TYR A 1 128 ? -20.292 3.601 10.370 1.00 87.19 128 TYR A C 1
ATOM 1059 O O . TYR A 1 128 ? -21.448 3.960 10.162 1.00 87.19 128 TYR A O 1
ATOM 1067 N N . ASN A 1 129 ? -19.629 3.977 11.467 1.00 85.94 129 ASN A N 1
ATOM 1068 C CA . ASN A 1 129 ? -20.192 4.904 12.444 1.00 85.94 129 ASN A CA 1
ATOM 1069 C C . ASN A 1 129 ? -20.070 6.356 11.964 1.00 85.94 129 ASN A C 1
ATOM 1071 O O . ASN A 1 129 ? -18.999 6.774 11.526 1.00 85.94 129 ASN A O 1
ATOM 1075 N N . SER A 1 130 ? -21.147 7.131 12.104 1.00 78.31 130 SER A N 1
ATOM 1076 C CA . SER A 1 130 ? -21.165 8.573 11.844 1.00 78.31 130 SER A CA 1
ATOM 1077 C C . SER A 1 130 ? -21.639 9.316 13.103 1.00 78.31 130 SER A C 1
ATOM 1079 O O . SER A 1 130 ? -22.762 9.058 13.539 1.00 78.31 130 SER A O 1
ATOM 1081 N N . PRO A 1 131 ? -20.835 10.224 13.692 1.00 76.38 131 PRO A N 1
ATOM 1082 C CA . PRO A 1 131 ? -19.492 10.615 13.263 1.00 76.38 131 PRO A CA 1
ATOM 1083 C C . PRO A 1 131 ? -18.455 9.509 13.511 1.00 76.38 131 PRO A C 1
ATOM 1085 O O . PRO A 1 131 ? -18.563 8.712 14.451 1.00 76.38 131 PRO A O 1
ATOM 1088 N N . ALA A 1 132 ? -17.453 9.442 12.637 1.00 79.00 132 ALA A N 1
ATOM 1089 C CA . ALA A 1 132 ? -16.377 8.476 12.776 1.00 79.00 132 ALA A CA 1
ATOM 1090 C C . ALA A 1 132 ? -15.491 8.840 13.974 1.00 79.00 132 ALA A C 1
ATOM 1092 O O . ALA A 1 132 ? -15.241 10.017 14.216 1.00 79.00 132 ALA A O 1
ATOM 1093 N N . PRO A 1 133 ? -15.009 7.850 14.740 1.00 83.19 133 PRO A N 1
ATOM 1094 C CA . PRO A 1 133 ? -14.114 8.128 15.848 1.00 83.19 133 PRO A CA 1
ATOM 1095 C C . PRO A 1 133 ? -12.754 8.604 15.331 1.00 83.19 133 PRO A C 1
ATOM 1097 O O . PRO A 1 133 ? -12.234 8.083 14.335 1.00 83.19 133 PRO A O 1
ATOM 1100 N N . VAL A 1 134 ? -12.159 9.538 16.072 1.00 84.50 134 VAL A N 1
ATOM 1101 C CA . VAL A 1 134 ? -10.792 10.020 15.850 1.00 84.50 134 VAL A CA 1
ATOM 1102 C C . VAL A 1 134 ? -9.813 8.841 15.898 1.00 84.50 134 VAL A C 1
ATOM 1104 O O . VAL A 1 134 ? -9.987 7.886 16.668 1.00 84.50 134 VAL A O 1
ATOM 1107 N N . CYS A 1 135 ? -8.791 8.871 15.045 1.00 85.31 135 CYS A N 1
ATOM 1108 C CA . CYS A 1 135 ? -7.736 7.864 15.065 1.00 85.31 135 CYS A CA 1
ATOM 1109 C C . CYS A 1 135 ? -6.836 8.020 16.293 1.00 85.31 135 CYS A C 1
ATOM 1111 O O . CYS A 1 135 ? -6.402 9.116 16.636 1.00 85.31 135 CYS A O 1
ATOM 1113 N N . SER A 1 136 ? -6.488 6.898 16.917 1.00 87.00 136 SER A N 1
ATOM 1114 C CA . SER A 1 136 ? -5.447 6.857 17.941 1.00 87.00 136 SER A CA 1
ATOM 1115 C C . SER A 1 136 ? -4.056 6.825 17.301 1.00 87.00 136 SER A C 1
ATOM 1117 O O . SER A 1 136 ? -3.889 6.365 16.170 1.00 87.00 136 SER A O 1
ATOM 1119 N N . SER A 1 137 ? -3.017 7.218 18.044 1.00 86.81 137 SER A N 1
ATOM 1120 C CA . SER A 1 137 ? -1.621 7.112 17.583 1.00 86.81 137 SER A CA 1
ATOM 1121 C C . SER A 1 137 ? -1.244 5.687 17.153 1.00 86.81 137 SER A C 1
ATOM 1123 O O . SER A 1 137 ? -0.488 5.504 16.199 1.00 86.81 137 SER A O 1
ATOM 1125 N N . ARG A 1 138 ? -1.826 4.668 17.805 1.00 89.06 138 ARG A N 1
ATOM 1126 C CA . ARG A 1 138 ? -1.630 3.253 17.459 1.00 89.06 138 ARG A CA 1
ATOM 1127 C C . ARG A 1 138 ? -2.193 2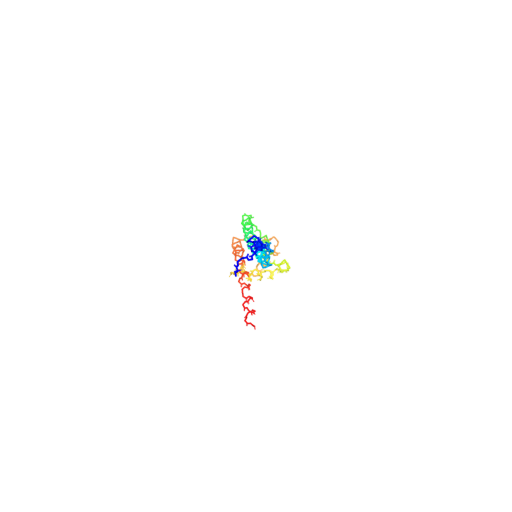.912 16.078 1.00 89.06 138 ARG A C 1
ATOM 1129 O O . ARG A 1 138 ? -1.565 2.143 15.356 1.00 89.06 138 ARG A O 1
ATOM 1136 N N . ASP A 1 139 ? -3.328 3.498 15.690 1.00 89.62 139 ASP A N 1
ATOM 1137 C CA . ASP A 1 139 ? -3.927 3.279 14.366 1.00 89.62 139 ASP A CA 1
ATOM 1138 C C . ASP A 1 139 ? -2.998 3.796 13.254 1.00 89.62 139 ASP A C 1
ATOM 1140 O O . ASP A 1 139 ? -2.768 3.106 12.257 1.00 89.62 139 ASP A O 1
ATOM 1144 N N . PHE A 1 140 ? -2.406 4.981 13.448 1.00 90.12 140 PHE A N 1
ATOM 1145 C CA . PHE A 1 140 ? -1.437 5.554 12.509 1.00 90.12 140 PHE A CA 1
ATOM 1146 C C . PHE A 1 140 ? -0.158 4.720 12.425 1.00 90.12 140 PHE A C 1
ATOM 1148 O O . PHE A 1 140 ? 0.361 4.489 11.330 1.00 90.12 140 PHE A O 1
ATOM 1155 N N . GLU A 1 141 ? 0.342 4.219 13.555 1.00 90.25 141 GLU A N 1
ATOM 1156 C CA . GLU A 1 141 ? 1.523 3.358 13.569 1.00 90.25 141 GLU A CA 1
ATOM 1157 C C . GLU A 1 141 ? 1.268 2.029 12.843 1.00 90.25 141 GLU A C 1
ATOM 1159 O O . GLU A 1 141 ? 2.066 1.622 11.992 1.00 90.25 141 GLU A O 1
ATOM 1164 N N . GLN A 1 142 ? 0.125 1.391 13.101 1.00 90.94 142 GLN A N 1
ATOM 1165 C CA . GLN A 1 142 ? -0.301 0.175 12.406 1.00 90.94 142 GLN A CA 1
ATOM 1166 C C . GLN A 1 142 ? -0.450 0.414 10.895 1.00 90.94 142 GLN A C 1
ATOM 1168 O O . GLN A 1 142 ? 0.084 -0.354 10.087 1.00 90.94 142 GLN A O 1
ATOM 1173 N N . ALA A 1 143 ? -1.081 1.521 10.491 1.00 91.38 143 ALA A N 1
ATOM 1174 C CA . ALA A 1 143 ? -1.186 1.912 9.087 1.00 91.38 143 ALA A CA 1
ATOM 1175 C C . ALA A 1 143 ? 0.196 2.129 8.446 1.00 91.38 143 ALA A C 1
ATOM 1177 O O . ALA A 1 143 ? 0.461 1.626 7.350 1.00 91.38 143 ALA A O 1
ATOM 1178 N N . ARG A 1 144 ? 1.120 2.804 9.141 1.00 91.25 144 ARG A N 1
ATOM 1179 C CA . ARG A 1 144 ? 2.502 3.009 8.678 1.00 91.25 144 ARG A CA 1
ATOM 1180 C C . ARG A 1 144 ? 3.229 1.681 8.472 1.00 91.25 144 ARG A C 1
ATOM 1182 O O . ARG A 1 144 ? 3.885 1.487 7.442 1.00 91.25 144 ARG A O 1
ATOM 1189 N N . GLN A 1 145 ? 3.124 0.764 9.432 1.00 90.19 145 GLN A N 1
ATOM 1190 C CA . GLN A 1 145 ? 3.738 -0.564 9.352 1.00 90.19 145 GLN A CA 1
ATOM 1191 C C . GLN A 1 145 ? 3.186 -1.366 8.168 1.00 90.19 145 GLN A C 1
ATOM 1193 O O . GLN A 1 145 ? 3.954 -1.990 7.432 1.00 90.19 145 GLN A O 1
ATOM 1198 N N . TRP A 1 146 ? 1.879 -1.292 7.916 1.00 92.06 146 TRP A N 1
ATOM 1199 C CA . TRP A 1 146 ? 1.279 -1.942 6.754 1.00 92.06 146 TRP A CA 1
ATOM 1200 C C . TRP A 1 146 ? 1.753 -1.328 5.433 1.00 92.06 146 TRP A C 1
ATOM 1202 O O . TRP A 1 146 ? 2.255 -2.054 4.578 1.00 92.06 146 TRP A O 1
ATOM 1212 N N . ILE A 1 147 ? 1.704 0.002 5.276 1.00 90.44 147 ILE A N 1
ATOM 1213 C CA . ILE A 1 147 ? 2.141 0.696 4.045 1.00 90.44 147 ILE A CA 1
ATOM 1214 C C . ILE A 1 147 ? 3.616 0.394 3.736 1.00 90.44 147 ILE A C 1
ATOM 1216 O O . ILE A 1 147 ? 4.000 0.186 2.578 1.00 90.44 147 ILE A O 1
ATOM 1220 N N . THR A 1 148 ? 4.464 0.355 4.766 1.00 87.69 148 THR A N 1
ATOM 1221 C CA . THR A 1 148 ? 5.886 0.018 4.614 1.00 87.69 148 THR A CA 1
ATOM 1222 C C . THR A 1 148 ? 6.097 -1.457 4.282 1.00 87.69 148 THR A C 1
ATOM 1224 O O . THR A 1 148 ? 6.904 -1.759 3.403 1.00 87.69 148 THR A O 1
ATOM 1227 N N . GLY A 1 149 ? 5.355 -2.372 4.909 1.00 86.06 149 GLY A N 1
ATOM 1228 C CA . GLY A 1 149 ? 5.461 -3.820 4.706 1.00 86.06 149 GLY A CA 1
ATOM 1229 C C . GLY A 1 149 ? 4.795 -4.363 3.436 1.00 86.06 149 GLY A C 1
ATOM 1230 O O . GLY A 1 149 ? 5.217 -5.411 2.941 1.00 86.06 149 GLY A O 1
ATOM 1231 N N . LEU A 1 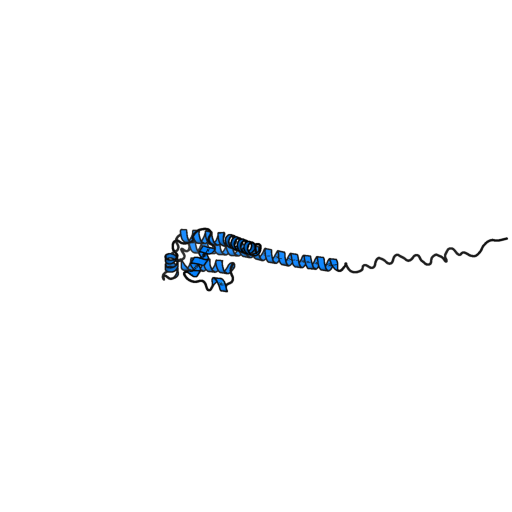150 ? 3.815 -3.651 2.874 1.00 86.62 150 LEU A N 1
ATOM 1232 C CA . LEU A 1 150 ? 2.944 -4.121 1.791 1.00 86.62 150 LEU A CA 1
ATOM 1233 C C . LEU A 1 150 ? 3.723 -4.654 0.582 1.00 86.62 150 LEU A C 1
ATOM 1235 O O . LEU A 1 150 ? 3.502 -5.775 0.131 1.00 86.62 150 LEU A O 1
ATOM 1239 N N . HIS A 1 151 ? 4.699 -3.888 0.088 1.00 82.44 151 HIS A N 1
ATOM 1240 C CA . HIS A 1 151 ? 5.509 -4.285 -1.070 1.00 82.44 151 HIS A CA 1
ATOM 1241 C C . HIS A 1 151 ? 6.289 -5.591 -0.834 1.00 82.44 151 HIS A C 1
ATOM 1243 O O . HIS A 1 151 ? 6.464 -6.390 -1.757 1.00 82.44 151 HIS A O 1
ATOM 1249 N N . LYS A 1 152 ? 6.747 -5.822 0.405 1.00 82.69 152 LYS A N 1
ATOM 1250 C CA . LYS A 1 152 ? 7.486 -7.027 0.790 1.00 82.69 152 LYS A CA 1
ATOM 1251 C C . LYS A 1 152 ? 6.556 -8.236 0.835 1.00 82.69 152 LYS A C 1
ATOM 1253 O O . LYS A 1 152 ? 6.934 -9.292 0.336 1.00 82.69 152 LYS A O 1
ATOM 1258 N N . GLN A 1 153 ? 5.346 -8.067 1.371 1.00 84.88 153 GLN A N 1
ATOM 1259 C CA . GLN A 1 153 ? 4.340 -9.132 1.396 1.00 84.88 153 GLN A CA 1
ATOM 1260 C C . GLN A 1 153 ? 3.871 -9.494 -0.011 1.00 84.88 153 GLN A C 1
ATOM 1262 O O . GLN A 1 153 ? 3.831 -10.669 -0.350 1.00 84.88 153 GLN A O 1
ATOM 1267 N N . ILE A 1 154 ? 3.648 -8.505 -0.879 1.00 84.06 154 ILE A N 1
ATOM 1268 C CA . ILE A 1 154 ? 3.307 -8.761 -2.284 1.00 84.06 154 ILE A CA 1
ATOM 1269 C C . ILE A 1 154 ? 4.399 -9.585 -2.977 1.00 84.06 154 ILE A C 1
ATOM 1271 O O . ILE A 1 154 ? 4.083 -10.511 -3.721 1.00 84.06 154 ILE A O 1
ATOM 1275 N N . LYS A 1 155 ? 5.682 -9.266 -2.747 1.00 79.12 155 LYS A N 1
ATOM 1276 C CA . LYS A 1 155 ? 6.789 -10.053 -3.308 1.00 79.12 155 LYS A CA 1
ATOM 1277 C C . LYS A 1 155 ? 6.752 -11.496 -2.789 1.00 79.12 155 LYS A C 1
ATOM 1279 O O . LYS A 1 155 ? 6.758 -12.417 -3.596 1.00 79.12 155 LYS A O 1
ATOM 1284 N N . LYS A 1 156 ? 6.602 -11.673 -1.470 1.00 78.69 156 LYS A N 1
ATOM 1285 C CA . LYS A 1 156 ? 6.497 -12.988 -0.823 1.00 78.69 156 LYS A CA 1
ATOM 1286 C C . LYS A 1 156 ? 5.354 -13.833 -1.404 1.00 78.69 156 LYS A C 1
ATOM 1288 O O . LYS A 1 156 ? 5.566 -14.998 -1.716 1.00 78.69 156 LYS A O 1
ATOM 1293 N N . THR A 1 157 ? 4.167 -13.256 -1.593 1.00 76.44 157 THR A N 1
ATOM 1294 C CA . THR A 1 157 ? 3.009 -13.974 -2.154 1.00 76.44 157 THR A CA 1
ATOM 1295 C C . THR A 1 157 ? 3.247 -14.427 -3.597 1.00 76.44 157 THR A C 1
ATOM 1297 O O . THR A 1 157 ? 2.825 -15.522 -3.973 1.00 76.44 157 THR A O 1
ATOM 1300 N N . ARG A 1 158 ? 3.949 -13.623 -4.411 1.00 74.00 158 ARG A N 1
ATOM 1301 C CA . ARG A 1 158 ? 4.306 -14.024 -5.783 1.00 74.00 158 ARG A CA 1
ATOM 1302 C C . ARG A 1 158 ? 5.271 -15.203 -5.790 1.00 74.00 158 ARG A C 1
ATOM 1304 O O . ARG A 1 158 ? 5.032 -16.140 -6.541 1.00 74.00 158 ARG A O 1
ATOM 1311 N N . ASP A 1 159 ? 6.295 -15.169 -4.942 1.00 67.88 159 ASP A N 1
ATOM 1312 C CA . ASP A 1 159 ? 7.312 -16.225 -4.877 1.00 67.88 159 ASP A CA 1
ATOM 1313 C C . ASP A 1 159 ? 6.679 -17.581 -4.489 1.00 67.88 159 ASP A C 1
ATOM 1315 O O . ASP A 1 159 ? 6.898 -18.578 -5.172 1.00 67.88 159 ASP A O 1
ATOM 1319 N N . ILE A 1 160 ? 5.776 -17.596 -3.498 1.00 71.06 160 ILE A N 1
ATOM 1320 C CA . ILE A 1 160 ? 5.041 -18.809 -3.071 1.00 71.06 160 ILE A CA 1
ATOM 1321 C C . ILE A 1 160 ? 4.172 -19.387 -4.202 1.00 71.06 160 ILE A C 1
ATOM 1323 O O . ILE A 1 160 ? 4.050 -20.600 -4.358 1.00 71.06 160 ILE A O 1
ATOM 1327 N N . THR A 1 161 ? 3.547 -18.520 -5.003 1.00 65.50 161 THR A N 1
ATOM 1328 C CA . THR A 1 161 ? 2.678 -18.958 -6.108 1.00 65.50 161 THR A CA 1
ATOM 1329 C C . THR A 1 161 ? 3.488 -19.584 -7.248 1.00 65.50 161 THR A C 1
ATOM 1331 O O . THR A 1 161 ? 3.015 -20.518 -7.890 1.00 65.50 161 THR A O 1
ATOM 1334 N N . GLN A 1 162 ? 4.710 -19.098 -7.489 1.00 59.97 162 GLN A N 1
ATOM 1335 C CA . GLN A 1 162 ? 5.609 -19.642 -8.512 1.00 59.97 162 GLN A CA 1
ATOM 1336 C C . GLN A 1 162 ? 6.194 -20.999 -8.092 1.00 59.97 162 GLN A C 1
ATOM 1338 O O . GLN A 1 162 ? 6.261 -21.910 -8.912 1.00 59.97 162 GLN A O 1
ATOM 1343 N N . GLU A 1 163 ? 6.543 -21.172 -6.813 1.00 61.28 163 GLU A N 1
ATOM 1344 C CA . GLU A 1 163 ? 7.066 -22.440 -6.280 1.00 61.28 163 GLU A CA 1
ATOM 1345 C C . GLU A 1 163 ? 6.054 -23.588 -6.420 1.00 61.28 163 GLU A C 1
ATOM 1347 O O . GLU A 1 163 ? 6.407 -24.698 -6.811 1.00 61.28 163 GLU A O 1
ATOM 1352 N N . LYS A 1 164 ? 4.766 -23.305 -6.191 1.00 59.78 164 LYS A N 1
ATOM 1353 C CA . LYS A 1 164 ? 3.703 -24.317 -6.261 1.00 59.78 164 LYS A CA 1
ATOM 1354 C C . LYS A 1 164 ? 3.446 -24.844 -7.679 1.00 59.78 164 LYS A C 1
ATOM 1356 O O . LYS A 1 164 ? 2.994 -25.972 -7.820 1.00 59.78 164 LYS A O 1
ATOM 1361 N N . HIS A 1 165 ? 3.717 -24.042 -8.710 1.00 58.81 165 HIS A N 1
ATOM 1362 C CA . HIS A 1 165 ? 3.542 -24.436 -10.113 1.00 58.81 165 HIS A CA 1
ATOM 1363 C C . HIS A 1 165 ? 4.779 -25.151 -10.682 1.00 58.81 165 HIS A C 1
ATOM 1365 O O . HIS A 1 165 ? 4.686 -25.805 -11.712 1.00 58.81 165 HIS A O 1
ATOM 1371 N N . ASN A 1 166 ? 5.937 -25.028 -10.030 1.00 56.03 166 ASN A N 1
ATOM 1372 C CA . ASN A 1 166 ? 7.174 -25.684 -10.458 1.00 56.03 166 ASN A CA 1
ATOM 1373 C C . ASN A 1 166 ? 7.353 -27.090 -9.851 1.00 56.03 166 ASN A C 1
ATOM 1375 O O . ASN A 1 166 ? 8.336 -27.760 -10.141 1.00 56.03 166 ASN A O 1
ATOM 1379 N N . ASN A 1 167 ? 6.435 -27.504 -8.972 1.00 53.75 167 ASN A N 1
ATOM 1380 C CA . ASN A 1 167 ? 6.488 -28.762 -8.221 1.00 53.75 167 ASN A CA 1
ATOM 1381 C C . ASN A 1 167 ? 5.305 -29.699 -8.557 1.00 53.75 167 ASN A C 1
ATOM 1383 O O . ASN A 1 167 ? 4.941 -30.554 -7.750 1.00 53.75 167 ASN A O 1
ATOM 1387 N N . VAL A 1 168 ? 4.681 -29.486 -9.722 1.00 49.44 168 VAL A N 1
ATOM 1388 C CA . VAL A 1 168 ? 3.626 -30.309 -10.343 1.00 49.44 168 VAL A CA 1
ATOM 1389 C C . VAL A 1 168 ? 4.063 -30.607 -11.768 1.00 49.44 168 VAL A C 1
ATOM 1391 O O . VAL A 1 168 ? 3.912 -31.773 -12.185 1.00 49.44 168 VAL A O 1
#

Foldseek 3Di:
DDDDDDDPVCVVVPDPPPPPPPPCPDDPVVVVVVVVVVVVVVVVVVVVVCLVVVLVVLLVVLLVVLVVCVVVLHFPQVLVVSLLVLVVSPDPCVVSVPQDQQSNLVVLCLQAPDRQDDDSVVSSCQNPDVVHDGDDPSNSVSSNRSSVRNVVSVVVVVVVVVVVVVVD

Secondary structure (DSSP, 8-state):
--------TTTT-S--------------HHHHHHHHHHHHHHHHHHHHHHHHHHHHHHHHHHHHHHHHHHHTT-BHHHHHHHHHHHHHHHS-HHHHHT--HHHHHHHHHHT-SS--SS-HHHHHHHHH-SSPPBPPHHHHHHHHHHHHHHHHHHHHHHHHHHHHHS--

Sequence (168 aa):
MSLQNNQNPLAQLNDILAPSLPSFWPPAPIYWFLLSALIIFLLLFVSLFKKYKKQKVKQKMALQQLIDLQQSNADFILLNQLLKGVALLYFPRTQVASLHGEQWFDFLQSYAKTPLFDNKQHFIKRLYNSPAPVCSSRDFEQARQWITGLHKQIKKTRDITQEKHNNV

Radius of gyration: 35.67 Å; chains: 1; bounding box: 93×47×103 Å

pLDDT: mean 79.16, std 13.2, range [42.94, 93.0]